Protein AF-A0A436D429-F1 (afdb_monomer)

pLDDT: mean 92.97, std 7.9, range [53.12, 98.0]

Secondary structure (DSSP, 8-state):
---HHHHHHHHHHHHHHHHHHHHHH---HHHHHHHHHHHHHHHHHHHHHHHHHHHHHHH--

Structure (mmCIF, N/CA/C/O backbone):
data_AF-A0A436D429-F1
#
_entry.id   AF-A0A436D429-F1
#
loop_
_atom_site.group_PDB
_atom_site.id
_atom_site.type_symbol
_atom_site.label_atom_id
_atom_site.label_alt_id
_atom_site.label_comp_id
_atom_site.label_asym_id
_atom_site.label_entity_id
_atom_site.label_seq_id
_atom_site.pdbx_PDB_ins_code
_atom_site.Cartn_x
_atom_site.Cartn_y
_atom_site.Cartn_z
_atom_site.occupancy
_atom_site.B_iso_or_equiv
_atom_site.auth_seq_id
_atom_site.auth_comp_id
_atom_site.auth_asym_id
_atom_site.auth_atom_id
_atom_site.pdbx_PDB_model_num
ATOM 1 N N . MET A 1 1 ? -4.575 11.566 19.407 1.00 53.12 1 MET A N 1
ATOM 2 C CA . MET A 1 1 ? -3.373 10.721 19.219 1.00 53.12 1 MET A CA 1
ATOM 3 C C . MET A 1 1 ? -3.499 10.017 17.876 1.00 53.12 1 MET A C 1
ATOM 5 O O . MET A 1 1 ? -4.545 9.425 17.648 1.00 53.12 1 MET A O 1
ATOM 9 N N . ARG A 1 2 ? -2.511 10.113 16.972 1.00 63.97 2 ARG A N 1
ATOM 10 C CA . ARG A 1 2 ? -2.488 9.241 15.781 1.00 63.97 2 ARG A CA 1
ATOM 11 C C . ARG A 1 2 ? -2.230 7.819 16.261 1.00 63.97 2 ARG A C 1
ATOM 13 O O . ARG A 1 2 ? -1.300 7.613 17.037 1.00 63.97 2 ARG A O 1
ATOM 20 N N . SER A 1 3 ? -3.072 6.875 15.859 1.00 84.19 3 SER A N 1
ATOM 21 C CA . SER A 1 3 ? -2.854 5.473 16.202 1.00 84.19 3 SER A CA 1
ATOM 22 C C . SER A 1 3 ? -1.717 4.902 15.354 1.00 84.19 3 SER A C 1
ATOM 24 O O . SER A 1 3 ? -1.448 5.389 14.256 1.00 84.19 3 SER A O 1
ATOM 26 N N . THR A 1 4 ? -1.070 3.835 15.822 1.00 88.19 4 THR A N 1
ATOM 27 C CA . THR A 1 4 ? -0.079 3.094 15.022 1.00 88.19 4 THR A CA 1
ATOM 28 C C . THR A 1 4 ? -0.645 2.698 13.655 1.00 88.19 4 THR A C 1
ATOM 30 O O . THR A 1 4 ? 0.059 2.761 12.654 1.00 88.19 4 THR A O 1
ATOM 33 N N . LEU A 1 5 ? -1.939 2.367 13.598 1.00 89.06 5 LEU A N 1
ATOM 34 C CA . LEU A 1 5 ? -2.643 2.025 12.367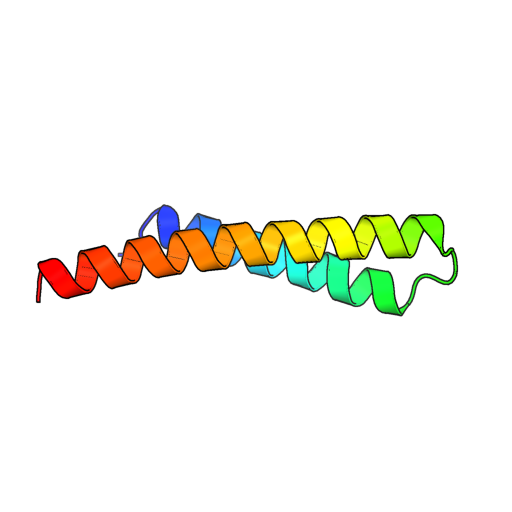 1.00 89.06 5 LEU A CA 1
ATOM 35 C C . LEU A 1 5 ? -2.696 3.207 11.385 1.00 89.06 5 LEU A C 1
ATOM 37 O O . LEU A 1 5 ? -2.429 3.011 10.203 1.00 89.06 5 LEU A O 1
ATOM 41 N N . ASP A 1 6 ? -2.963 4.427 11.863 1.00 91.56 6 ASP A N 1
ATOM 42 C CA . ASP A 1 6 ? -2.939 5.633 11.020 1.00 91.56 6 ASP A CA 1
ATOM 43 C C . ASP A 1 6 ? -1.560 5.862 10.407 1.00 91.56 6 ASP A C 1
ATOM 45 O O . ASP A 1 6 ? -1.442 6.176 9.225 1.00 91.56 6 ASP A O 1
ATOM 49 N N . THR A 1 7 ? -0.514 5.687 11.216 1.00 93.44 7 THR A N 1
ATOM 50 C CA . THR A 1 7 ? 0.870 5.847 10.771 1.00 93.44 7 THR A CA 1
ATOM 51 C C . THR A 1 7 ? 1.227 4.809 9.711 1.00 93.44 7 THR 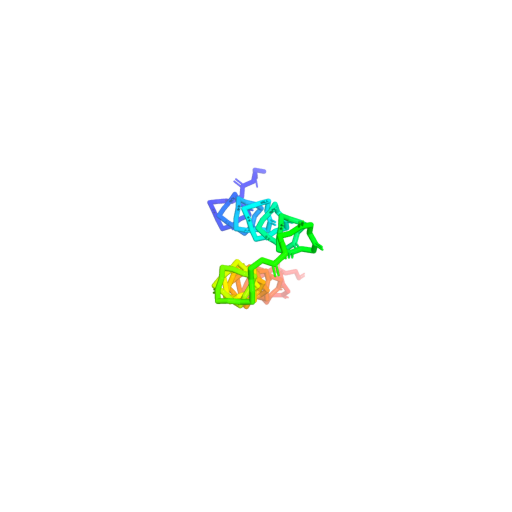A C 1
ATOM 53 O O . THR A 1 7 ? 1.76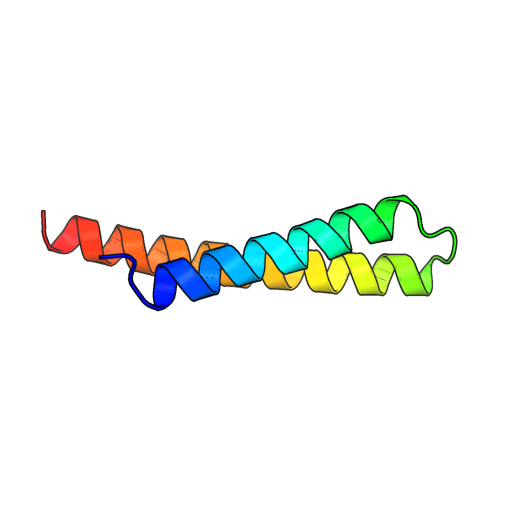9 5.173 8.672 1.00 93.44 7 THR A O 1
ATOM 56 N N . VAL A 1 8 ? 0.883 3.535 9.923 1.00 94.25 8 VAL A N 1
ATOM 57 C CA . VAL A 1 8 ? 1.159 2.466 8.950 1.00 94.25 8 VAL A CA 1
ATOM 58 C C . VAL A 1 8 ? 0.375 2.681 7.653 1.00 94.25 8 VAL A C 1
ATOM 60 O O . VAL A 1 8 ? 0.956 2.568 6.576 1.00 94.25 8 VAL A O 1
ATOM 63 N N . ALA A 1 9 ? -0.907 3.053 7.728 1.00 94.50 9 ALA A N 1
ATOM 64 C CA . ALA A 1 9 ? -1.714 3.343 6.543 1.00 94.50 9 ALA A CA 1
ATOM 65 C C . ALA A 1 9 ? -1.164 4.542 5.751 1.00 94.50 9 ALA A C 1
ATOM 67 O O . ALA A 1 9 ? -1.063 4.476 4.528 1.00 94.50 9 ALA A O 1
ATOM 68 N N . ALA A 1 10 ? -0.758 5.617 6.435 1.00 95.75 10 ALA A N 1
ATOM 69 C CA . ALA A 1 10 ? -0.181 6.797 5.795 1.00 95.75 10 ALA A CA 1
ATOM 70 C C . ALA A 1 10 ? 1.172 6.499 5.132 1.00 95.75 10 ALA A C 1
ATOM 72 O O . ALA A 1 10 ? 1.408 6.928 4.004 1.00 95.75 10 ALA A O 1
ATOM 73 N N . ILE A 1 11 ? 2.044 5.742 5.806 1.00 95.88 11 ILE A N 1
ATOM 74 C CA . ILE A 1 11 ? 3.328 5.311 5.239 1.00 95.88 11 ILE A CA 1
ATOM 75 C C . ILE A 1 11 ? 3.091 4.419 4.017 1.00 95.88 11 ILE A C 1
ATOM 77 O O . ILE A 1 11 ? 3.713 4.642 2.982 1.00 95.88 11 ILE A O 1
ATOM 81 N N . GLY A 1 12 ? 2.161 3.463 4.106 1.00 95.12 12 GLY A N 1
ATOM 82 C CA . GLY A 1 12 ? 1.778 2.607 2.984 1.00 95.12 12 GLY A CA 1
ATOM 83 C C . GLY A 1 12 ? 1.324 3.417 1.769 1.00 95.12 12 GLY A C 1
ATOM 84 O O . GLY A 1 12 ? 1.862 3.228 0.684 1.00 95.12 12 GLY A O 1
ATOM 85 N N . LEU A 1 13 ? 0.417 4.380 1.957 1.00 96.12 13 LEU A N 1
ATOM 86 C CA . LEU A 1 13 ? -0.043 5.270 0.882 1.00 96.12 13 LEU A CA 1
ATOM 87 C C . LEU A 1 13 ? 1.083 6.111 0.280 1.00 96.12 13 LEU A C 1
ATOM 89 O O . LEU A 1 13 ? 1.137 6.269 -0.936 1.00 96.12 13 LEU A O 1
ATOM 93 N N . ALA A 1 14 ? 1.980 6.649 1.109 1.00 97.44 14 ALA A N 1
ATOM 94 C CA . ALA A 1 14 ? 3.093 7.462 0.629 1.00 97.44 14 ALA A CA 1
ATOM 95 C C . ALA A 1 14 ? 4.062 6.637 -0.232 1.00 97.44 14 ALA A C 1
ATOM 97 O O . ALA A 1 14 ? 4.472 7.080 -1.303 1.00 97.44 14 ALA A O 1
ATOM 98 N N . ILE A 1 15 ? 4.392 5.426 0.224 1.00 96.44 15 ILE A N 1
ATOM 99 C CA . ILE A 1 15 ? 5.255 4.496 -0.505 1.00 96.44 15 ILE A CA 1
ATOM 100 C C . ILE A 1 15 ? 4.575 4.047 -1.805 1.00 96.44 15 ILE A C 1
ATOM 102 O O . ILE A 1 15 ? 5.181 4.152 -2.869 1.00 96.44 15 ILE A O 1
ATOM 106 N N . GLY A 1 16 ? 3.318 3.600 -1.731 1.00 96.56 16 GLY A N 1
ATOM 107 C CA . GLY A 1 16 ? 2.539 3.167 -2.892 1.00 96.56 16 GLY A CA 1
ATOM 108 C C . GLY A 1 16 ? 2.432 4.261 -3.947 1.00 96.56 16 GLY A C 1
ATOM 109 O O . GLY A 1 16 ? 2.868 4.064 -5.076 1.00 96.56 16 GLY A O 1
ATOM 110 N N . GLY A 1 17 ? 2.007 5.462 -3.547 1.00 95.62 17 GLY A N 1
ATOM 111 C CA . GLY A 1 17 ? 1.892 6.605 -4.449 1.00 95.62 17 GLY A CA 1
ATOM 112 C C . GLY A 1 17 ? 3.219 7.000 -5.104 1.00 95.62 17 GLY A C 1
ATOM 113 O O . GLY A 1 17 ? 3.242 7.312 -6.294 1.00 95.62 17 GLY A O 1
ATOM 114 N N . ALA A 1 18 ? 4.341 6.934 -4.378 1.00 97.31 18 ALA A N 1
ATOM 115 C CA . ALA A 1 18 ? 5.659 7.176 -4.966 1.00 97.31 18 ALA A CA 1
ATOM 116 C C . ALA A 1 18 ? 6.001 6.140 -6.052 1.00 97.31 18 ALA A C 1
ATOM 118 O O . ALA A 1 18 ? 6.469 6.513 -7.130 1.00 97.31 18 ALA A O 1
ATOM 119 N N . PHE A 1 19 ? 5.725 4.856 -5.805 1.00 95.81 19 PHE A N 1
ATOM 120 C CA . PHE A 1 19 ? 5.930 3.793 -6.790 1.00 95.81 19 PHE A CA 1
ATOM 121 C C . PHE A 1 19 ? 4.949 3.874 -7.970 1.00 95.81 19 PHE A C 1
ATOM 123 O O . PHE A 1 19 ? 5.367 3.678 -9.112 1.00 95.81 19 PHE A O 1
ATOM 130 N N . GLY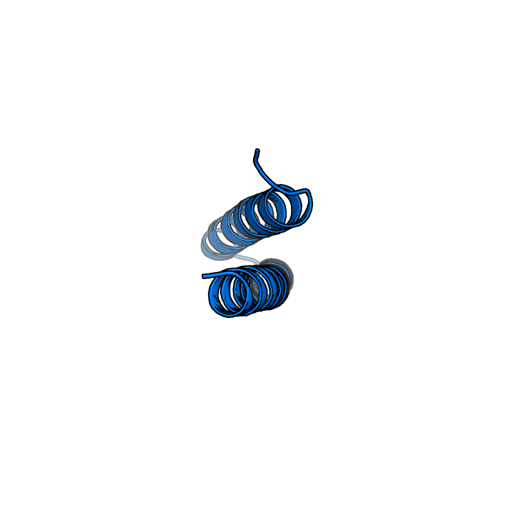 A 1 20 ? 3.690 4.250 -7.738 1.00 95.50 20 GLY A N 1
ATOM 131 C CA . GLY A 1 20 ? 2.687 4.475 -8.781 1.00 95.50 20 GLY A CA 1
ATOM 132 C C . GLY A 1 20 ? 3.094 5.590 -9.749 1.00 95.50 20 GLY A C 1
ATOM 133 O O . GLY A 1 20 ? 3.068 5.417 -10.975 1.00 95.50 20 GLY A O 1
ATOM 134 N N . LEU A 1 21 ? 3.568 6.715 -9.198 1.00 97.19 21 LEU A N 1
ATOM 135 C CA . LEU A 1 21 ? 4.118 7.820 -9.985 1.00 97.19 21 LEU A CA 1
ATOM 136 C C . LEU A 1 21 ? 5.391 7.404 -10.727 1.00 97.19 21 LEU A C 1
ATOM 138 O O . LEU A 1 21 ? 5.492 7.644 -11.928 1.00 97.19 21 LEU A O 1
ATOM 142 N N . ALA A 1 22 ? 6.333 6.731 -10.059 1.00 95.94 22 ALA A N 1
ATOM 143 C CA . ALA A 1 22 ? 7.557 6.250 -10.698 1.00 95.94 22 ALA A CA 1
ATOM 144 C C . ALA A 1 22 ? 7.263 5.303 -11.877 1.00 95.94 22 ALA A C 1
ATOM 146 O O . ALA A 1 22 ? 7.872 5.435 -12.940 1.00 95.94 22 ALA A O 1
ATOM 147 N N . GLY A 1 23 ? 6.287 4.401 -11.729 1.00 93.44 23 GLY A N 1
ATOM 148 C CA . GLY A 1 23 ? 5.850 3.486 -12.785 1.00 93.44 23 GLY A CA 1
ATOM 149 C C . GLY A 1 23 ? 5.364 4.202 -14.048 1.00 93.44 23 GLY A C 1
ATOM 150 O O . GLY A 1 23 ? 5.648 3.743 -15.151 1.00 93.44 23 GLY A O 1
ATOM 151 N N . THR A 1 24 ? 4.724 5.369 -13.912 1.00 94.62 24 THR A N 1
ATOM 152 C CA . THR A 1 24 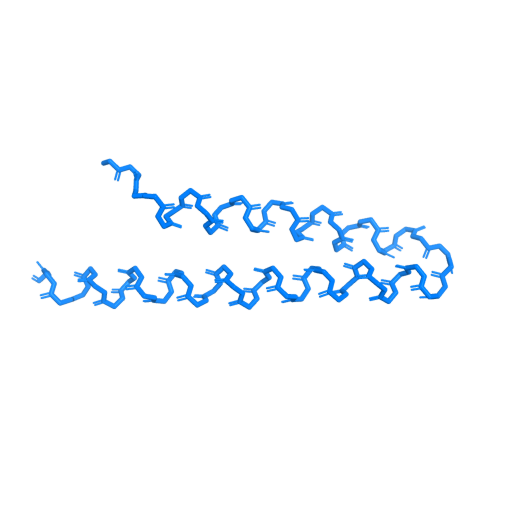? 4.240 6.173 -15.054 1.00 94.62 24 THR A CA 1
ATOM 153 C C . THR A 1 24 ? 5.374 6.678 -15.953 1.00 94.62 24 THR A C 1
ATOM 155 O O . THR A 1 24 ? 5.192 6.793 -17.163 1.00 94.62 24 THR A O 1
ATOM 158 N N . PHE A 1 25 ? 6.554 6.949 -15.390 1.00 94.50 25 PHE A N 1
ATOM 159 C CA . PHE A 1 25 ? 7.693 7.504 -16.133 1.00 94.50 25 PHE A CA 1
ATOM 160 C C . PHE A 1 25 ? 8.705 6.446 -16.595 1.00 94.50 25 PHE A C 1
ATOM 162 O O . PHE A 1 25 ? 9.579 6.735 -17.413 1.00 94.50 25 PHE A O 1
ATOM 169 N N . VAL A 1 26 ? 8.603 5.211 -16.098 1.00 94.88 26 VAL A N 1
ATOM 170 C CA . VAL A 1 26 ? 9.497 4.116 -16.484 1.00 94.88 26 VAL A CA 1
ATOM 171 C C . VAL A 1 26 ? 9.083 3.537 -17.840 1.00 94.88 26 VAL A C 1
ATOM 173 O O . VAL A 1 26 ? 7.984 3.012 -18.009 1.00 94.88 26 VAL A O 1
ATOM 176 N N . ALA A 1 27 ? 10.001 3.573 -18.811 1.00 93.12 27 ALA A N 1
ATOM 177 C CA . ALA A 1 27 ? 9.779 3.028 -20.154 1.00 93.12 27 ALA A CA 1
ATOM 178 C C . ALA A 1 27 ? 9.762 1.487 -20.182 1.00 93.12 27 ALA A C 1
ATOM 180 O O . ALA A 1 27 ? 9.005 0.885 -20.947 1.00 93.12 27 ALA A O 1
ATOM 181 N N . SER A 1 28 ? 10.559 0.849 -19.319 1.00 96.19 28 SER A N 1
ATOM 182 C CA . SER A 1 28 ? 10.663 -0.610 -19.214 1.00 96.19 28 SER A CA 1
ATOM 183 C C . SER A 1 28 ? 9.353 -1.221 -18.715 1.00 96.19 28 SER A C 1
ATOM 185 O O . SER A 1 28 ? 8.960 -1.016 -17.568 1.00 96.19 28 SER A O 1
ATOM 187 N N . ALA A 1 29 ? 8.692 -1.997 -19.576 1.00 95.12 29 ALA A N 1
ATOM 188 C CA . ALA A 1 29 ? 7.457 -2.702 -19.243 1.00 95.12 29 ALA A CA 1
ATOM 189 C C . ALA A 1 29 ? 7.558 -3.567 -17.965 1.00 95.12 29 ALA A C 1
ATOM 191 O O . ALA A 1 29 ? 6.729 -3.358 -17.080 1.00 95.12 29 ALA A O 1
ATOM 192 N N . PRO A 1 30 ? 8.567 -4.450 -17.791 1.00 95.69 30 PRO A N 1
ATOM 193 C CA . PRO A 1 30 ? 8.646 -5.289 -16.590 1.00 95.69 30 PRO A CA 1
ATOM 194 C C . PRO A 1 30 ? 8.897 -4.484 -15.307 1.00 95.69 30 PRO A C 1
ATOM 196 O O . PRO A 1 30 ? 8.368 -4.811 -14.244 1.00 95.69 30 PRO A O 1
ATOM 199 N N . LEU A 1 31 ? 9.670 -3.394 -15.387 1.00 95.69 31 LEU A N 1
ATOM 200 C CA . LEU A 1 31 ? 9.884 -2.523 -14.229 1.00 95.69 31 LEU A CA 1
ATOM 201 C C . LEU A 1 31 ? 8.611 -1.753 -13.870 1.00 95.69 31 LEU A C 1
ATOM 203 O O . LEU A 1 31 ? 8.260 -1.677 -12.698 1.00 95.69 31 LEU A O 1
ATOM 207 N N . ARG A 1 32 ? 7.890 -1.224 -14.863 1.00 96.81 32 ARG A N 1
ATOM 208 C CA . ARG A 1 32 ? 6.614 -0.530 -14.651 1.00 96.81 32 ARG A CA 1
ATOM 209 C C . ARG A 1 32 ? 5.566 -1.440 -14.016 1.00 96.81 32 ARG A C 1
ATOM 211 O O . ARG A 1 32 ? 4.924 -1.031 -13.056 1.00 96.81 32 ARG A O 1
ATOM 218 N N . GLU A 1 33 ? 5.438 -2.673 -14.503 1.00 96.94 33 GLU A N 1
ATOM 219 C CA . GLU A 1 33 ? 4.537 -3.678 -13.927 1.00 96.94 33 GLU A CA 1
ATOM 220 C C . GLU A 1 33 ? 4.865 -3.956 -12.456 1.00 96.94 33 GLU A C 1
ATOM 222 O O . GLU A 1 33 ? 3.974 -3.971 -11.605 1.00 96.94 33 GLU A O 1
ATOM 227 N N . THR A 1 34 ? 6.153 -4.082 -12.132 1.00 97.56 34 THR A N 1
ATOM 228 C CA . THR A 1 34 ? 6.610 -4.285 -10.752 1.00 97.56 34 THR A CA 1
ATOM 229 C C . THR A 1 34 ? 6.250 -3.091 -9.860 1.00 97.56 34 THR A C 1
ATOM 231 O O . THR A 1 34 ? 5.702 -3.270 -8.774 1.00 97.56 34 THR A O 1
ATOM 234 N N . LEU A 1 35 ? 6.512 -1.864 -10.324 1.00 96.56 35 LEU A N 1
ATOM 235 C CA . LEU A 1 35 ? 6.227 -0.630 -9.583 1.00 96.56 35 LEU A CA 1
ATOM 236 C C . LEU A 1 35 ? 4.726 -0.454 -9.321 1.00 96.56 35 LEU A C 1
ATOM 238 O O . LEU A 1 35 ? 4.326 -0.154 -8.197 1.00 96.56 35 LEU A O 1
ATOM 242 N N . TRP A 1 36 ? 3.889 -0.703 -10.328 1.00 97.12 36 TRP A N 1
ATOM 243 C CA . TRP A 1 36 ? 2.434 -0.645 -10.179 1.00 97.12 36 TRP A CA 1
ATOM 244 C C . TRP A 1 36 ? 1.871 -1.773 -9.318 1.00 97.12 36 TRP A C 1
ATOM 246 O O . TRP A 1 36 ? 0.897 -1.560 -8.602 1.00 97.12 36 TRP A O 1
ATOM 256 N N . THR A 1 37 ? 2.500 -2.949 -9.315 1.00 97.75 37 THR A N 1
ATOM 257 C CA . THR A 1 37 ? 2.119 -4.029 -8.394 1.00 97.75 37 THR A CA 1
ATOM 258 C C . THR A 1 37 ? 2.356 -3.622 -6.939 1.00 97.75 37 THR A C 1
ATOM 260 O O . THR A 1 37 ? 1.507 -3.876 -6.083 1.00 97.75 37 THR A O 1
ATOM 263 N N . ILE A 1 38 ? 3.477 -2.948 -6.650 1.00 96.56 38 ILE A N 1
ATOM 264 C CA . ILE A 1 38 ? 3.780 -2.435 -5.305 1.00 96.56 38 ILE A CA 1
ATOM 265 C C . ILE A 1 38 ? 2.766 -1.365 -4.887 1.00 96.56 38 ILE A C 1
ATOM 267 O O . ILE A 1 38 ? 2.244 -1.432 -3.774 1.00 96.56 38 ILE A O 1
ATOM 271 N N . ASP A 1 39 ? 2.462 -0.412 -5.770 1.00 97.06 39 ASP A N 1
ATOM 272 C CA . ASP A 1 39 ? 1.421 0.597 -5.541 1.00 97.06 39 ASP A CA 1
ATOM 273 C C . ASP A 1 39 ? 0.059 -0.052 -5.244 1.00 97.06 39 ASP A C 1
ATOM 275 O O . ASP A 1 39 ? -0.535 0.187 -4.192 1.00 97.06 39 ASP A O 1
ATOM 279 N N . GLY A 1 40 ? -0.385 -0.981 -6.094 1.00 97.12 40 GLY A N 1
ATOM 280 C CA . GLY A 1 40 ? -1.638 -1.711 -5.900 1.00 97.12 40 GLY A CA 1
ATOM 281 C C . GLY A 1 40 ? -1.706 -2.444 -4.556 1.00 97.12 40 GLY A C 1
ATOM 282 O O . GLY A 1 40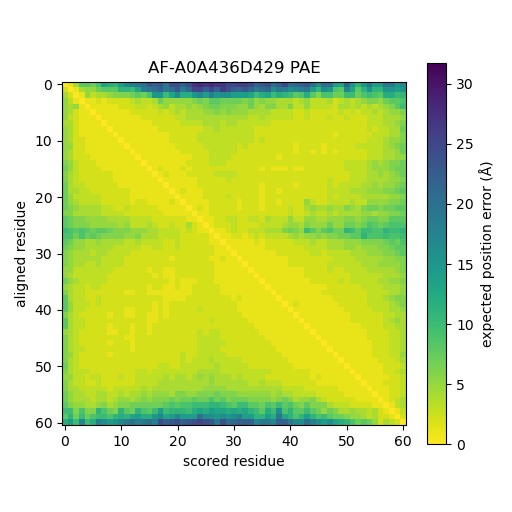 ? -2.695 -2.321 -3.830 1.00 97.12 40 GLY A O 1
ATOM 283 N N . ALA A 1 41 ? -0.643 -3.157 -4.172 1.00 97.94 41 ALA A N 1
ATOM 284 C CA . ALA A 1 41 ? -0.573 -3.832 -2.877 1.00 97.94 41 ALA A CA 1
ATOM 285 C C . ALA A 1 41 ? -0.632 -2.838 -1.702 1.00 97.94 41 ALA A C 1
ATOM 287 O O . ALA A 1 41 ? -1.349 -3.069 -0.724 1.00 97.94 41 ALA A O 1
ATOM 288 N N . ALA A 1 42 ? 0.078 -1.712 -1.805 1.00 97.06 42 ALA A N 1
ATOM 289 C CA . ALA A 1 42 ? 0.075 -0.670 -0.788 1.00 97.06 42 ALA A CA 1
ATOM 290 C C . ALA A 1 42 ? -1.314 -0.029 -0.615 1.00 97.06 42 ALA A C 1
ATOM 292 O O . ALA A 1 42 ? -1.747 0.184 0.522 1.00 97.06 42 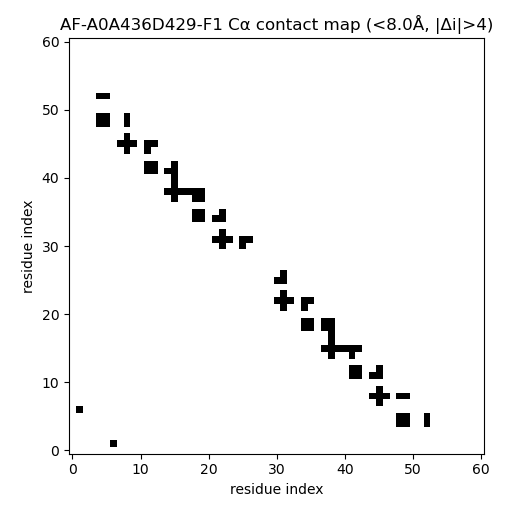ALA A O 1
ATOM 293 N N . LEU A 1 43 ? -2.047 0.206 -1.711 1.00 97.25 43 LEU A N 1
ATOM 294 C CA . LEU A 1 43 ? -3.429 0.695 -1.679 1.00 97.25 43 LEU A CA 1
ATOM 295 C C . LEU A 1 43 ? -4.370 -0.296 -0.982 1.00 97.25 43 LEU A C 1
ATOM 297 O O . LEU A 1 43 ? -5.151 0.106 -0.116 1.00 97.25 43 LEU A O 1
ATOM 301 N N . VAL A 1 44 ? -4.282 -1.591 -1.299 1.00 98.00 44 VAL A N 1
ATOM 302 C CA . VAL A 1 44 ? -5.105 -2.634 -0.656 1.00 98.00 44 VAL A CA 1
ATOM 303 C C . VAL A 1 44 ? -4.846 -2.687 0.851 1.00 98.00 44 VAL A C 1
ATOM 305 O O . VAL A 1 44 ? -5.785 -2.692 1.647 1.00 98.00 44 VAL A O 1
ATOM 308 N N . VAL A 1 45 ? -3.579 -2.671 1.269 1.00 96.88 45 VAL A N 1
ATOM 309 C CA . VAL A 1 45 ? -3.227 -2.699 2.696 1.00 96.88 45 VAL A CA 1
ATOM 310 C C . VAL A 1 45 ? -3.707 -1.432 3.406 1.00 96.88 45 VAL A C 1
ATOM 312 O O . VAL A 1 45 ? -4.340 -1.519 4.458 1.00 96.88 45 VAL A O 1
ATOM 315 N N . ALA A 1 46 ? -3.449 -0.251 2.841 1.00 96.62 46 ALA A N 1
ATOM 316 C CA . ALA A 1 46 ? -3.848 1.009 3.458 1.00 96.62 46 ALA A CA 1
ATOM 317 C C . ALA A 1 46 ? -5.370 1.137 3.593 1.00 96.62 46 ALA A C 1
ATOM 319 O O . ALA A 1 46 ? -5.862 1.557 4.643 1.00 96.62 46 ALA A O 1
ATOM 320 N N . THR A 1 47 ? -6.121 0.742 2.563 1.00 96.50 47 THR A N 1
ATOM 321 C CA . THR A 1 47 ? -7.589 0.760 2.598 1.00 96.50 47 THR A CA 1
ATOM 322 C C . THR A 1 47 ? -8.134 -0.210 3.641 1.00 96.50 47 THR A C 1
ATOM 324 O O . THR A 1 47 ? -8.963 0.202 4.448 1.00 96.50 47 THR A O 1
ATOM 327 N N . ALA A 1 48 ? -7.612 -1.438 3.729 1.00 96.75 48 ALA A N 1
ATOM 328 C CA . ALA A 1 48 ? -8.012 -2.396 4.761 1.00 96.75 48 ALA A CA 1
ATOM 329 C C . ALA A 1 48 ? -7.773 -1.860 6.184 1.00 96.75 48 ALA A C 1
ATOM 331 O O . ALA A 1 48 ? -8.658 -1.939 7.041 1.00 96.75 48 ALA A O 1
ATOM 332 N N . LEU A 1 49 ? -6.604 -1.258 6.435 1.00 95.44 49 LEU A N 1
ATOM 333 C CA . LEU A 1 49 ? -6.292 -0.642 7.725 1.00 95.44 49 LEU A CA 1
ATOM 334 C C . LEU A 1 49 ? -7.273 0.493 8.044 1.00 95.44 49 LEU A C 1
ATOM 336 O O . LEU A 1 49 ? -7.877 0.500 9.118 1.00 95.44 49 LEU A O 1
ATOM 340 N N . LEU A 1 50 ? -7.489 1.419 7.107 1.00 94.56 50 LEU A N 1
ATOM 341 C CA . LEU A 1 50 ? -8.435 2.522 7.289 1.00 94.56 50 LEU A CA 1
ATOM 342 C C . LEU A 1 50 ? -9.859 2.014 7.544 1.00 94.56 50 LEU A C 1
ATOM 344 O O . LEU A 1 50 ? -10.526 2.522 8.445 1.00 94.56 50 LEU A O 1
ATOM 348 N N . THR A 1 51 ? -10.307 0.972 6.843 1.00 95.44 51 THR A N 1
ATOM 349 C CA . THR A 1 51 ? -11.597 0.324 7.111 1.00 95.44 51 THR A CA 1
ATOM 350 C C . THR A 1 51 ? -11.671 -0.171 8.550 1.00 95.44 51 THR A C 1
ATOM 352 O O . THR A 1 51 ? -12.615 0.173 9.257 1.00 95.44 51 THR A O 1
ATOM 355 N N . MET A 1 52 ? -10.666 -0.908 9.033 1.00 93.81 52 MET A N 1
ATOM 356 C CA . MET A 1 52 ? -10.639 -1.374 10.424 1.00 93.81 52 MET A CA 1
ATOM 357 C C . MET A 1 52 ? -10.689 -0.217 11.427 1.00 93.81 52 MET A C 1
ATOM 359 O O . MET A 1 52 ? -11.380 -0.313 12.442 1.00 93.81 52 MET A O 1
ATOM 363 N N . LYS A 1 53 ? -9.981 0.886 11.156 1.00 91.50 53 LYS A N 1
ATOM 364 C CA . LYS A 1 53 ? -10.034 2.093 11.990 1.00 91.50 53 LYS A CA 1
ATOM 365 C C . LYS A 1 53 ? -11.447 2.659 12.061 1.00 91.50 53 LYS A C 1
ATOM 367 O O . LYS A 1 53 ? -11.937 2.897 13.161 1.00 91.50 53 LYS A O 1
ATOM 372 N N . TYR A 1 54 ? -12.087 2.895 10.918 1.00 92.44 54 TYR A N 1
ATOM 373 C CA . TYR A 1 54 ? -13.404 3.530 10.892 1.00 92.44 54 TYR A CA 1
ATOM 374 C C . TYR A 1 54 ? -14.503 2.614 11.433 1.00 92.44 54 TYR A C 1
ATOM 376 O O . TYR A 1 54 ? -15.400 3.098 12.115 1.00 92.44 54 TYR A O 1
ATOM 384 N N . GLN A 1 55 ? -14.386 1.298 11.239 1.00 93.81 55 GLN A N 1
ATOM 385 C CA . GLN A 1 55 ? -15.257 0.316 11.889 1.00 93.81 55 GLN A CA 1
ATOM 386 C C . GLN A 1 55 ? -15.138 0.383 13.417 1.00 93.81 55 GLN A C 1
ATOM 388 O O . GLN A 1 55 ? -16.144 0.439 14.116 1.00 93.81 55 GLN A O 1
ATOM 393 N N . ARG A 1 56 ? -13.913 0.445 13.955 1.00 89.62 56 ARG A N 1
ATOM 394 C CA . ARG A 1 56 ? -13.692 0.597 15.404 1.00 89.62 56 ARG A CA 1
ATOM 395 C C . ARG A 1 56 ? -14.241 1.910 15.941 1.00 89.62 56 ARG A C 1
ATOM 397 O O . ARG A 1 56 ? -14.884 1.899 16.980 1.00 89.62 56 ARG A O 1
ATOM 404 N N . LEU A 1 57 ? -14.009 3.010 15.226 1.00 90.69 57 LEU A N 1
ATOM 405 C CA . LEU A 1 57 ? -14.511 4.324 15.617 1.00 90.69 57 LEU A CA 1
ATOM 406 C C . LEU A 1 57 ? -16.045 4.340 15.686 1.00 90.69 57 LEU A C 1
ATOM 408 O O . LEU A 1 57 ? -16.595 4.865 16.649 1.00 90.69 57 LEU A O 1
ATOM 412 N N . ALA A 1 58 ?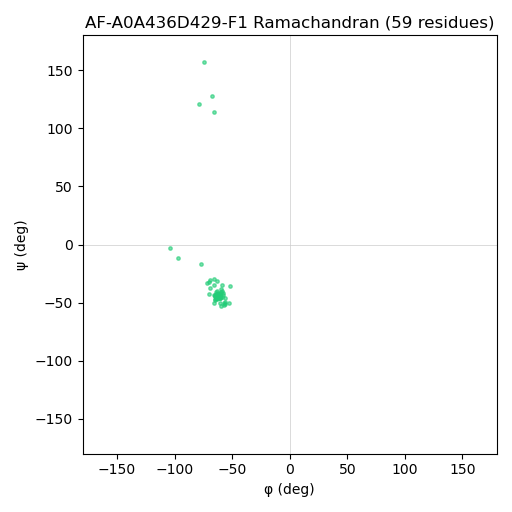 -16.716 3.723 14.709 1.00 88.81 58 ALA A N 1
ATOM 413 C CA . ALA A 1 58 ? -18.173 3.632 14.659 1.00 88.81 58 ALA A CA 1
ATOM 414 C C . ALA A 1 58 ? -18.776 2.798 15.802 1.00 88.81 58 ALA A C 1
ATOM 416 O O . ALA A 1 58 ? -19.889 3.076 16.221 1.00 88.81 58 ALA A O 1
ATOM 417 N N . MET A 1 59 ? -18.058 1.800 16.326 1.00 85.69 59 MET A N 1
ATOM 418 C CA . MET A 1 59 ? -18.515 1.016 17.485 1.00 85.69 59 MET A CA 1
ATOM 419 C C . MET A 1 59 ? -18.355 1.753 18.825 1.00 85.69 59 MET A C 1
ATOM 421 O O . MET A 1 59 ? -18.926 1.325 19.824 1.00 85.69 59 MET A O 1
ATOM 425 N N . THR A 1 60 ? -17.539 2.809 18.870 1.00 84.25 60 THR A N 1
ATOM 426 C CA . THR A 1 60 ? -17.258 3.593 20.089 1.00 84.25 60 THR A CA 1
ATOM 427 C C . THR A 1 60 ? -17.975 4.944 20.138 1.00 84.25 60 THR A C 1
ATOM 429 O O . THR A 1 60 ? -17.801 5.670 21.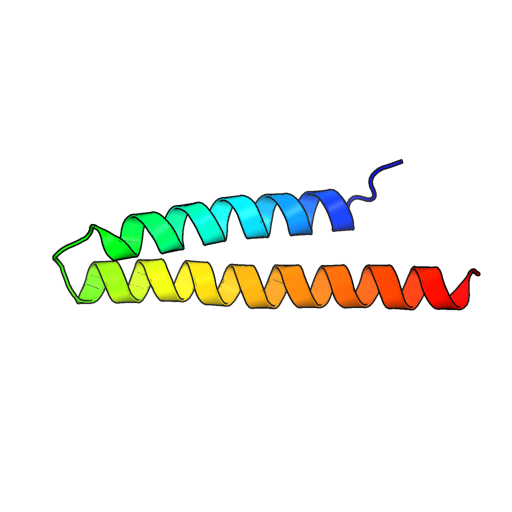116 1.00 84.25 60 THR A O 1
ATOM 432 N N . ALA A 1 61 ? -18.708 5.296 19.079 1.00 68.50 61 ALA A N 1
ATOM 433 C CA . ALA A 1 61 ? -19.475 6.533 18.939 1.00 68.50 61 ALA A CA 1
ATOM 434 C C . ALA A 1 61 ? -20.944 6.302 19.309 1.00 68.50 61 ALA A C 1
ATOM 436 O O . ALA A 1 61 ? -21.536 7.232 19.898 1.00 68.50 61 ALA A O 1
#

Sequence (61 aa):
MRSTLDTVAAIGLAIGGAFGLAGTFVASAPLRETLWTIDGAALVVATALLTMKYQRLAMTA

Nearest PDB structures (foldseek):
  4fzs-assembly1_A  TM=9.722E-01  e=1.720E+00  Homo sapiens
  8jn4-assembly1_C  TM=9.388E-01  e=4.380E+00  dengue virus type 3
  5l8b-assembly4_a  TM=9.441E-01  e=5.981E+00  Rhodospirillum rubrum
  4afl-assembly2_F  TM=8.723E-01  e=4.115E+00  Homo sapiens
  7qhm-assembly1_L  TM=7.893E-01  e=7.210E+00  Corynebacterium glutamicum ATCC 13032

Mean predicted aligned error: 3.76 Å

Foldseek 3Di:
DQDPLNVLLVVLQVQLVVLQVVLVPDPDPVSSVVSNVSNVVSNVSSVVSVVVVVVVVVVVD

Solvent-accessible surface area (backbone atoms only — not comparable to full-atom values): 3199 Å² total; per-residue (Å²): 130,85,48,73,62,56,53,52,26,51,51,29,42,54,53,11,52,53,30,39,56,51,24,74,73,44,82,51,62,74,60,21,53,52,27,40,50,49,16,52,51,22,48,55,53,21,51,52,46,51,50,55,50,52,55,53,51,63,76,76,109

Radius of gyration: 14.4 Å; Cα contacts (8 Å, |Δi|>4): 50; chains: 1; bounding box: 30×16×40 Å